Protein AF-A0A6G2QJV8-F1 (afdb_monomer)

Radius of gyration: 16.0 Å; Cα contacts (8 Å, |Δi|>4): 96; chains: 1; bounding box: 37×37×44 Å

Solvent-accessible surface area (backbone atoms only — not comparable to full-atom values): 6875 Å² total; per-residue (Å²): 136,64,72,72,54,60,56,49,53,53,49,53,50,51,55,51,50,54,48,44,71,74,42,42,67,60,52,42,49,54,30,21,52,55,61,10,29,36,93,92,63,30,71,63,15,52,52,47,43,52,56,14,49,52,54,41,61,77,42,49,98,68,50,84,80,57,59,67,68,59,53,30,48,50,38,40,53,53,51,50,48,49,62,71,65,52,94,59,74,67,88,70,57,63,75,48,30,88,86,16,95,49,38,90,48,53,68,67,55,32,48,52,46,50,73,68,68,74,76,117

Mean predicted aligned error: 6.95 Å

pLDDT: mean 83.73, std 13.22, range [45.19, 96.56]

Secondary structure (DSSP, 8-state):
--HHHHHHHHHHHHHHHHHHHHHHHHHHHHHHHHHT-BTTB-HHHHHHHHHHHHHHHHTGGG-SS--HHHHHHHHHHHHHHHHHHSS-TTSS-SPPPTT-TTTTS-HHHHHHHHHHTS--

Foldseek 3Di:
DDPVVVVVVVVLVVVLVVVCVVCVVVQLVLLCLLLLEDSVPCPRSVVLLVQLSVVLSVCVVVCPVPDSNVSSVVSSLVSSVCVLPPPDPDSSVPQRDPPRPCSPPRSVVSSCCSVPPVPD

Sequence (120 aa):
MRPRHASRDALRSREFEAYVAGAGGRLLHTATLLTAESPDDNPRARHLLTLALARTYACWDGLRGDDPYDRTRQYLASGFARGAWHRHGRLLRRRPHPGSPLARLSPRERLVLVLRLYEG

Structure (mmCIF, N/CA/C/O backbone):
data_AF-A0A6G2QJV8-F1
#
_entry.id   AF-A0A6G2QJV8-F1
#
loop_
_atom_site.group_PDB
_atom_site.id
_atom_site.type_symbol
_atom_site.label_atom_id
_atom_site.label_alt_id
_atom_site.label_comp_id
_atom_site.label_asym_id
_atom_site.label_entity_id
_atom_site.label_seq_id
_atom_site.pdbx_PDB_ins_code
_atom_site.Cartn_x
_atom_site.Cartn_y
_atom_site.Cartn_z
_atom_site.occupancy
_atom_site.B_iso_or_equiv
_atom_site.auth_seq_id
_atom_site.auth_comp_id
_atom_site.auth_asym_id
_atom_site.auth_atom_id
_atom_site.pdbx_PDB_model_num
ATOM 1 N N . MET A 1 1 ? -17.905 22.412 19.045 1.00 53.44 1 MET A N 1
ATOM 2 C CA . MET A 1 1 ? -17.574 21.020 18.650 1.00 53.44 1 MET A CA 1
ATOM 3 C C . MET A 1 1 ? -17.768 20.112 19.859 1.00 53.44 1 MET A C 1
ATOM 5 O O . MET A 1 1 ? -17.377 20.500 20.950 1.00 53.44 1 MET A O 1
ATOM 9 N N . ARG A 1 2 ? -18.468 18.977 19.713 1.00 58.66 2 ARG A N 1
ATOM 10 C CA . ARG A 1 2 ? -18.899 18.121 20.839 1.00 58.66 2 ARG A CA 1
ATOM 11 C C . ARG A 1 2 ? -17.784 17.133 21.247 1.00 58.66 2 ARG A C 1
ATOM 13 O O . ARG A 1 2 ? -17.273 16.453 20.360 1.00 58.66 2 ARG A O 1
ATOM 20 N N . PRO A 1 3 ? -17.480 16.949 22.547 1.00 68.88 3 PRO A N 1
ATOM 21 C CA . PRO A 1 3 ? -16.375 16.106 23.043 1.00 68.88 3 PRO A CA 1
ATOM 22 C C . PRO A 1 3 ? -16.419 14.645 22.558 1.00 68.88 3 PRO A C 1
ATOM 24 O O . PRO A 1 3 ? -15.384 14.011 22.394 1.00 68.88 3 PRO A O 1
ATOM 27 N N . ARG A 1 4 ? -17.609 14.132 22.216 1.00 65.75 4 ARG A N 1
ATOM 28 C CA . ARG A 1 4 ? -17.801 12.786 21.647 1.00 65.75 4 ARG A CA 1
ATOM 29 C C . ARG A 1 4 ? -17.163 12.577 20.265 1.00 65.75 4 ARG A C 1
ATOM 31 O O . ARG A 1 4 ? -16.870 11.438 19.928 1.00 65.75 4 ARG A O 1
ATOM 38 N N . HIS A 1 5 ? -16.992 13.629 19.456 1.00 69.44 5 HIS A N 1
ATOM 39 C CA . HIS A 1 5 ? -16.313 13.512 18.155 1.00 69.44 5 HIS A CA 1
ATOM 40 C C . HIS A 1 5 ? -14.797 13.389 18.335 1.00 69.44 5 HIS A C 1
ATOM 42 O O . HIS A 1 5 ? -14.207 12.461 17.800 1.00 69.44 5 HIS A O 1
ATOM 48 N N . ALA A 1 6 ? -14.196 14.223 19.190 1.00 74.25 6 ALA A N 1
ATOM 49 C CA . ALA A 1 6 ? -12.756 14.190 19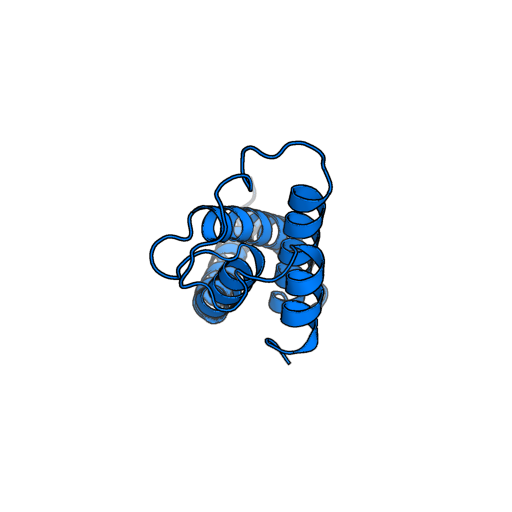.455 1.00 74.25 6 ALA A CA 1
ATOM 50 C C . ALA A 1 6 ? -12.284 12.838 20.022 1.00 74.25 6 ALA A C 1
ATOM 52 O O . ALA A 1 6 ? -11.244 12.326 19.621 1.00 74.25 6 ALA A O 1
ATOM 53 N N . SER A 1 7 ? -13.069 12.218 20.912 1.00 78.19 7 SER A N 1
ATOM 54 C CA . SER A 1 7 ? -12.752 10.881 21.434 1.00 78.19 7 SER A CA 1
ATOM 55 C C . SER A 1 7 ? -12.843 9.781 20.369 1.00 78.19 7 SER A C 1
ATOM 57 O O . SER A 1 7 ? -12.045 8.848 20.400 1.00 78.19 7 SER A O 1
ATOM 59 N N . ARG A 1 8 ? -13.787 9.883 19.421 1.00 81.75 8 ARG A N 1
ATOM 60 C CA . ARG A 1 8 ? -13.918 8.931 18.303 1.00 81.75 8 ARG A CA 1
ATOM 61 C C . ARG A 1 8 ? -12.788 9.089 17.293 1.00 81.75 8 ARG A C 1
ATOM 63 O O . ARG A 1 8 ? -12.210 8.088 16.898 1.00 81.75 8 ARG A O 1
ATOM 70 N N . ASP A 1 9 ? -12.426 10.323 16.947 1.00 84.19 9 ASP A N 1
ATOM 71 C CA . ASP A 1 9 ? -11.282 10.597 16.073 1.00 84.19 9 ASP A CA 1
ATOM 72 C C . ASP A 1 9 ? -9.968 10.083 16.687 1.00 84.19 9 ASP A C 1
ATOM 74 O O . ASP A 1 9 ? -9.146 9.504 15.984 1.00 84.19 9 ASP A O 1
ATOM 78 N N . ALA A 1 10 ? -9.780 10.232 18.003 1.00 87.44 10 ALA A N 1
ATOM 79 C CA . ALA A 1 10 ? -8.596 9.719 18.692 1.00 87.44 10 ALA A CA 1
ATOM 80 C C . ALA A 1 10 ? -8.527 8.182 18.702 1.00 87.44 10 ALA A C 1
ATOM 82 O O . ALA A 1 10 ? -7.450 7.618 18.513 1.00 87.44 10 ALA A O 1
ATOM 83 N N . LEU A 1 11 ? -9.661 7.503 18.910 1.00 87.62 11 LEU A N 1
ATOM 84 C CA . LEU A 1 11 ? -9.734 6.043 18.819 1.00 87.62 11 LEU A CA 1
ATOM 85 C C . LEU A 1 11 ? -9.442 5.571 17.389 1.00 87.62 11 LEU A C 1
ATOM 87 O O . LEU A 1 11 ? -8.580 4.717 17.203 1.00 87.62 11 LEU A O 1
ATOM 91 N N . ARG A 1 12 ? -10.075 6.202 16.392 1.00 88.88 12 ARG A N 1
ATOM 92 C CA . ARG A 1 12 ? -9.854 5.932 14.968 1.00 88.88 12 ARG A CA 1
ATOM 93 C C . ARG A 1 12 ? -8.379 6.016 14.588 1.00 88.88 12 ARG A C 1
ATOM 95 O O . ARG A 1 12 ? -7.853 5.116 13.941 1.00 88.88 12 ARG A O 1
ATOM 102 N N . SER A 1 13 ? -7.705 7.092 14.996 1.00 92.12 13 SER A N 1
ATOM 103 C CA . SER A 1 13 ? -6.277 7.272 14.723 1.00 92.12 13 SER A CA 1
ATOM 104 C C . SER A 1 13 ? -5.437 6.153 15.334 1.00 92.12 13 SER A C 1
ATOM 106 O O . SER A 1 13 ? -4.578 5.610 14.651 1.00 92.12 13 SER A O 1
ATOM 108 N N . ARG A 1 14 ? -5.718 5.750 16.579 1.00 93.06 14 ARG A N 1
ATOM 109 C CA . ARG A 1 14 ? -4.980 4.670 17.257 1.00 93.06 14 ARG A CA 1
ATOM 110 C C . ARG A 1 14 ? -5.185 3.307 16.602 1.00 93.06 14 ARG A C 1
ATOM 112 O O . ARG A 1 14 ? -4.228 2.557 16.445 1.00 93.06 14 ARG A O 1
ATOM 119 N N . GLU A 1 15 ? -6.415 2.980 16.219 1.00 92.94 15 GLU A N 1
ATOM 120 C CA . GLU A 1 15 ? -6.717 1.735 15.502 1.00 92.94 15 GLU A CA 1
ATOM 121 C C . GLU A 1 15 ? -6.008 1.696 14.145 1.00 92.94 15 GLU A C 1
ATOM 123 O O . GLU A 1 15 ? -5.409 0.683 13.779 1.00 92.94 15 GLU A O 1
ATOM 128 N N . PHE A 1 16 ? -6.014 2.821 13.427 1.00 94.50 16 PHE A N 1
ATOM 129 C CA . PHE A 1 16 ? -5.299 2.948 12.166 1.00 94.50 16 PHE A CA 1
ATOM 130 C C . PHE A 1 16 ? -3.780 2.842 12.345 1.00 94.50 16 PHE A C 1
ATOM 132 O O . PHE A 1 16 ? -3.119 2.154 11.570 1.00 94.50 16 PHE A O 1
ATOM 139 N N . GLU A 1 17 ? -3.213 3.475 13.371 1.00 95.44 17 GLU A N 1
ATOM 140 C CA . GLU A 1 17 ? -1.792 3.361 13.712 1.00 95.44 17 GLU A CA 1
ATOM 141 C C . GLU A 1 17 ? -1.401 1.913 14.020 1.00 95.44 17 GLU A C 1
ATOM 143 O O . GLU A 1 17 ? -0.405 1.427 13.485 1.00 95.44 17 GLU A O 1
ATOM 148 N N . ALA A 1 18 ? -2.202 1.198 14.817 1.00 95.50 18 ALA A N 1
ATOM 149 C CA . ALA A 1 18 ? -1.975 -0.215 15.115 1.00 95.50 18 ALA A CA 1
ATOM 150 C C . ALA A 1 18 ? -2.027 -1.080 13.845 1.00 95.50 18 ALA A C 1
ATOM 152 O O . ALA A 1 18 ? -1.173 -1.945 13.638 1.00 95.50 18 ALA A O 1
ATOM 153 N N . TYR A 1 19 ? -2.982 -0.805 12.954 1.00 94.88 19 TYR A N 1
ATOM 154 C CA . TYR A 1 19 ? -3.053 -1.440 11.641 1.00 94.88 19 TYR A CA 1
ATOM 155 C C . TYR A 1 19 ? -1.796 -1.177 10.802 1.00 94.88 19 TYR A C 1
ATOM 157 O O . TYR A 1 19 ? -1.192 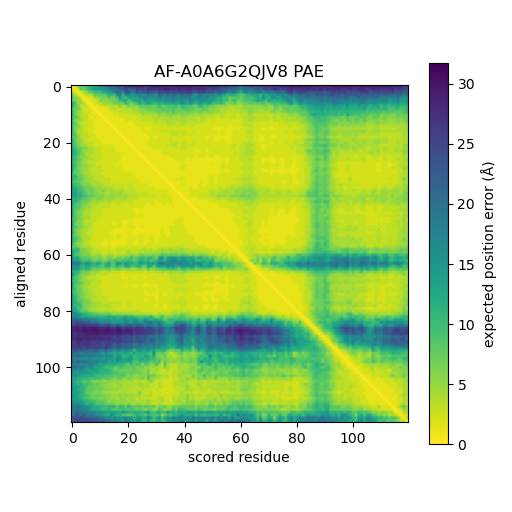-2.119 10.287 1.00 94.88 19 TYR A O 1
ATOM 165 N N . VAL A 1 20 ? -1.360 0.080 10.684 1.00 96.56 20 VAL A N 1
ATOM 166 C CA . VAL A 1 20 ? -0.155 0.443 9.923 1.00 96.56 20 VAL A CA 1
ATOM 167 C C . VAL A 1 20 ? 1.091 -0.192 10.536 1.00 96.56 20 VAL A C 1
ATOM 169 O O . VAL A 1 20 ? 1.941 -0.679 9.793 1.00 96.56 20 VAL A O 1
ATOM 172 N N . ALA A 1 21 ? 1.191 -0.255 11.863 1.00 96.12 21 ALA A N 1
ATOM 173 C CA . ALA A 1 21 ? 2.289 -0.930 12.543 1.00 96.12 21 ALA A CA 1
ATOM 174 C C . ALA A 1 21 ? 2.337 -2.435 12.213 1.00 96.12 21 ALA A C 1
ATOM 176 O O . ALA A 1 21 ? 3.418 -2.976 11.989 1.00 96.12 21 ALA A O 1
ATOM 177 N N . GLY A 1 22 ? 1.181 -3.103 12.123 1.00 95.56 22 GLY A N 1
ATOM 178 C CA . GLY A 1 22 ? 1.101 -4.536 11.818 1.00 95.56 22 GLY A CA 1
ATOM 179 C C . GLY A 1 22 ? 1.211 -4.894 10.329 1.00 95.56 22 GLY A C 1
ATOM 180 O O . GLY A 1 22 ? 1.758 -5.939 9.980 1.00 95.56 22 GLY A O 1
ATOM 181 N N . ALA A 1 23 ? 0.693 -4.050 9.436 1.00 95.00 23 ALA A N 1
ATOM 182 C CA . ALA A 1 23 ? 0.572 -4.350 8.007 1.00 95.00 23 ALA A CA 1
ATOM 183 C C . ALA A 1 23 ? 1.508 -3.527 7.111 1.00 95.00 23 ALA A C 1
ATOM 185 O O . ALA A 1 23 ? 1.778 -3.926 5.976 1.00 95.00 23 ALA A O 1
ATOM 186 N N . GLY A 1 24 ? 2.016 -2.392 7.594 1.00 94.25 24 GLY A N 1
ATOM 187 C CA . GLY A 1 24 ? 2.758 -1.416 6.795 1.00 94.25 24 GLY A CA 1
ATOM 188 C C . GLY A 1 24 ? 4.000 -1.994 6.124 1.00 94.25 24 GLY A C 1
ATOM 189 O O . GLY A 1 24 ? 4.247 -1.698 4.958 1.00 94.25 24 GLY A O 1
ATOM 190 N N . GLY A 1 25 ? 4.734 -2.873 6.814 1.00 94.88 25 GLY A N 1
ATOM 191 C CA . GLY A 1 25 ? 5.902 -3.555 6.249 1.00 94.88 25 GLY A CA 1
ATOM 192 C C . GLY A 1 25 ? 5.548 -4.439 5.049 1.00 94.88 25 GLY A C 1
ATOM 193 O O . GLY A 1 25 ? 6.174 -4.320 3.996 1.00 94.88 25 GLY A O 1
ATOM 194 N N . ARG A 1 26 ? 4.496 -5.262 5.171 1.00 94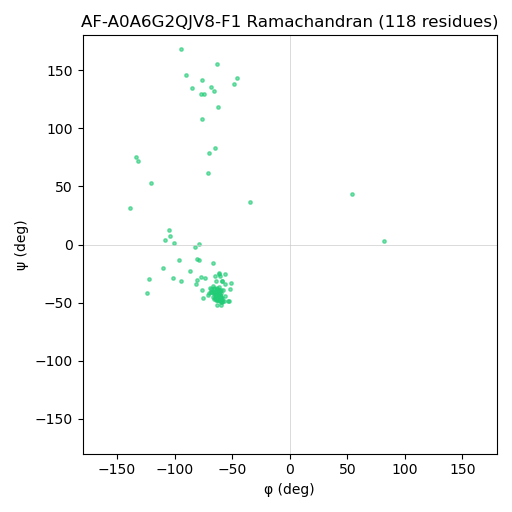.44 26 ARG A N 1
ATOM 195 C CA . ARG A 1 26 ? 4.010 -6.099 4.060 1.00 94.44 26 ARG A CA 1
ATOM 196 C C . ARG A 1 26 ? 3.515 -5.240 2.904 1.00 94.44 26 ARG A C 1
ATOM 198 O O . ARG A 1 26 ? 3.970 -5.417 1.784 1.00 94.44 26 ARG A O 1
ATOM 205 N N . LEU A 1 27 ? 2.690 -4.233 3.187 1.00 95.31 27 LEU A N 1
ATOM 206 C CA . LEU A 1 27 ? 2.159 -3.325 2.167 1.00 95.31 27 LEU A CA 1
ATOM 207 C C . LEU A 1 27 ? 3.260 -2.545 1.431 1.00 95.31 27 LEU A C 1
ATOM 209 O O . LEU A 1 27 ? 3.153 -2.307 0.225 1.00 95.31 27 LEU A O 1
ATOM 213 N N . LEU A 1 28 ? 4.327 -2.151 2.134 1.00 95.94 28 LEU A N 1
ATOM 214 C CA . LEU A 1 28 ? 5.491 -1.507 1.527 1.00 95.94 28 LEU A CA 1
ATOM 215 C C . LEU A 1 28 ? 6.261 -2.477 0.634 1.00 95.94 28 LEU A C 1
ATOM 217 O O . LEU A 1 28 ? 6.681 -2.096 -0.462 1.00 95.94 28 LEU A O 1
ATOM 221 N N . HIS A 1 29 ? 6.417 -3.726 1.067 1.00 94.00 29 HIS A N 1
ATOM 222 C CA . HIS A 1 29 ? 7.016 -4.773 0.247 1.00 94.00 29 HIS A CA 1
ATOM 223 C C . HIS A 1 29 ? 6.203 -5.014 -1.028 1.00 94.00 29 HIS A C 1
ATOM 225 O O . HIS A 1 29 ? 6.751 -4.927 -2.129 1.00 94.00 29 HIS A O 1
ATOM 231 N N . THR A 1 30 ? 4.879 -5.164 -0.915 1.00 94.38 30 THR A N 1
ATOM 232 C CA . THR A 1 30 ? 3.968 -5.263 -2.063 1.00 94.38 30 THR A CA 1
ATOM 233 C C . THR A 1 30 ? 4.145 -4.078 -3.019 1.00 94.38 30 THR A C 1
ATOM 235 O O . THR A 1 30 ? 4.293 -4.257 -4.229 1.00 94.38 30 THR A O 1
ATOM 238 N N . ALA A 1 31 ? 4.163 -2.847 -2.493 1.00 94.06 31 ALA A N 1
ATOM 239 C CA . ALA A 1 31 ? 4.344 -1.643 -3.299 1.00 94.06 31 ALA A CA 1
ATOM 240 C C . ALA A 1 31 ? 5.715 -1.615 -3.999 1.00 94.06 31 ALA A C 1
ATOM 242 O O . ALA A 1 31 ? 5.791 -1.214 -5.159 1.00 94.06 31 ALA A O 1
ATOM 243 N N . THR A 1 32 ? 6.772 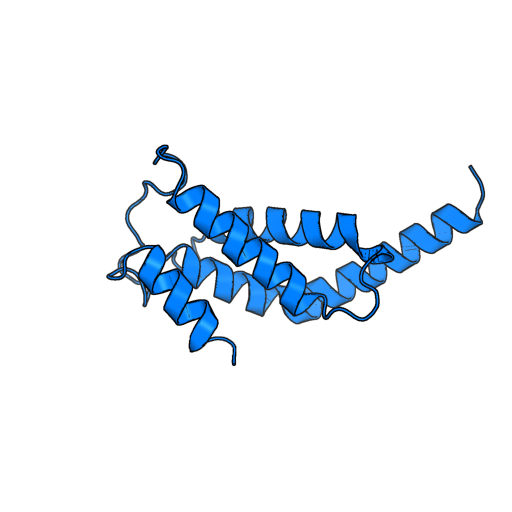-2.092 -3.335 1.00 93.81 32 THR A N 1
ATOM 244 C CA . THR A 1 32 ? 8.141 -2.177 -3.877 1.00 93.81 32 THR A CA 1
ATOM 245 C C . THR A 1 32 ? 8.223 -3.162 -5.038 1.00 93.81 32 THR A C 1
ATOM 247 O O . THR A 1 32 ? 8.835 -2.867 -6.068 1.00 93.81 32 THR A O 1
ATOM 250 N N . LEU A 1 33 ? 7.546 -4.306 -4.919 1.00 92.75 33 LEU A N 1
ATOM 251 C CA . LEU A 1 33 ? 7.423 -5.278 -6.004 1.00 92.75 33 LEU A CA 1
ATOM 252 C C . LEU A 1 33 ? 6.660 -4.690 -7.198 1.00 92.75 33 LEU A C 1
ATOM 254 O O . LEU A 1 33 ? 7.110 -4.812 -8.338 1.00 92.75 33 LEU A O 1
ATOM 258 N N . LEU A 1 34 ? 5.545 -3.993 -6.954 1.00 90.88 34 LEU A N 1
ATOM 259 C CA . LEU A 1 34 ? 4.771 -3.335 -8.013 1.00 90.88 34 LEU A CA 1
ATOM 260 C C . LEU A 1 34 ? 5.606 -2.280 -8.758 1.00 90.88 34 LEU A C 1
ATOM 262 O O . LEU A 1 34 ? 5.622 -2.253 -9.996 1.00 90.88 34 LEU A O 1
ATOM 266 N N . THR A 1 35 ? 6.339 -1.429 -8.036 1.00 90.12 35 THR A N 1
ATOM 267 C CA . THR A 1 35 ? 7.156 -0.363 -8.641 1.00 90.12 35 THR A CA 1
ATOM 268 C C . THR A 1 35 ? 8.484 -0.854 -9.213 1.00 90.12 35 THR A C 1
ATOM 270 O O . THR A 1 35 ? 9.084 -0.134 -10.015 1.00 90.12 35 THR A O 1
ATOM 273 N N . ALA A 1 36 ? 8.890 -2.085 -8.890 1.00 90.62 36 ALA A N 1
ATOM 274 C CA . ALA A 1 36 ? 10.181 -2.675 -9.233 1.00 90.62 36 ALA A CA 1
ATOM 275 C C . ALA A 1 36 ? 11.377 -1.812 -8.782 1.00 90.62 36 ALA A C 1
ATOM 277 O O . ALA A 1 36 ? 12.341 -1.593 -9.525 1.00 90.62 36 ALA A O 1
ATOM 278 N N . GLU A 1 37 ? 11.282 -1.292 -7.561 1.00 89.25 37 GLU A N 1
ATOM 279 C CA . GLU A 1 37 ? 12.347 -0.549 -6.885 1.00 89.25 37 GLU A CA 1
ATOM 280 C C . GLU A 1 37 ? 13.188 -1.469 -5.983 1.00 89.25 37 GLU A C 1
ATOM 282 O O . GLU A 1 37 ? 12.831 -2.626 -5.752 1.00 89.25 37 GLU A O 1
ATOM 287 N N . SER A 1 38 ? 14.330 -0.964 -5.505 1.00 89.38 38 SER A N 1
ATOM 288 C CA . SER A 1 38 ? 15.107 -1.633 -4.453 1.00 89.38 38 SER A CA 1
ATOM 289 C C . SER A 1 38 ? 14.426 -1.406 -3.100 1.00 89.38 38 SER A C 1
ATOM 291 O O . SER A 1 38 ? 13.982 -0.282 -2.875 1.00 89.38 38 SER A O 1
ATOM 293 N N . PRO A 1 39 ? 14.377 -2.386 -2.177 1.00 88.38 39 PRO A N 1
ATOM 294 C CA . PRO A 1 39 ? 13.842 -2.178 -0.827 1.00 88.38 39 PRO A CA 1
ATOM 295 C C . PRO A 1 39 ? 14.432 -0.958 -0.093 1.00 88.38 39 PRO A C 1
ATOM 297 O O . PRO A 1 39 ? 13.703 -0.273 0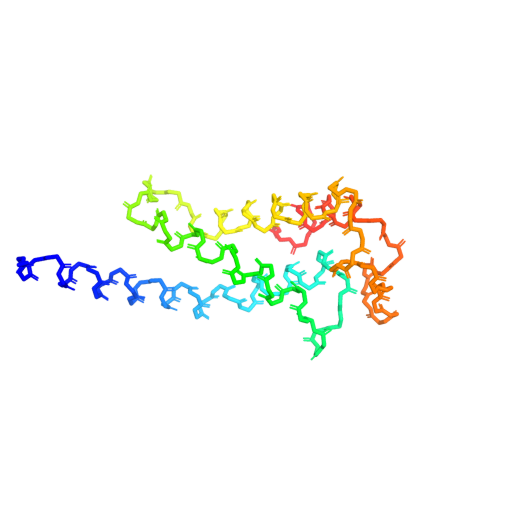.629 1.00 88.38 39 PRO A O 1
ATOM 300 N N . ASP A 1 40 ? 15.708 -0.641 -0.344 1.00 89.06 40 ASP A N 1
ATOM 301 C CA . ASP A 1 40 ? 16.419 0.480 0.289 1.00 89.06 40 ASP A CA 1
ATOM 302 C C . ASP A 1 40 ? 16.230 1.833 -0.436 1.00 89.06 40 ASP A C 1
ATOM 304 O O . ASP A 1 40 ? 16.344 2.890 0.184 1.00 89.06 40 ASP A O 1
ATOM 308 N N . ASP A 1 41 ?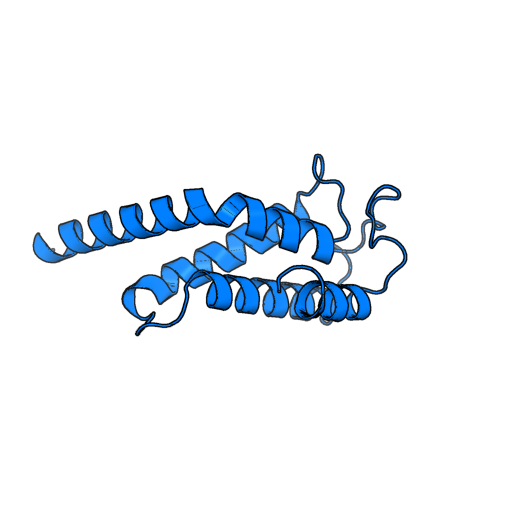 15.878 1.822 -1.730 1.00 89.38 41 ASP A N 1
ATOM 309 C CA . ASP A 1 41 ? 15.622 3.013 -2.568 1.00 89.38 41 ASP A CA 1
ATOM 310 C C . ASP A 1 41 ? 14.297 2.848 -3.330 1.00 89.38 41 ASP A C 1
ATOM 312 O O . ASP A 1 41 ? 14.269 2.605 -4.541 1.00 89.38 41 ASP A O 1
ATOM 316 N N . ASN A 1 42 ? 13.181 2.947 -2.595 1.00 92.25 42 ASN A N 1
ATOM 317 C CA . ASN A 1 42 ? 11.814 2.781 -3.104 1.00 92.25 42 ASN A CA 1
ATOM 318 C C . ASN A 1 42 ? 10.897 4.011 -2.910 1.00 92.25 42 ASN A C 1
ATOM 320 O O . ASN A 1 42 ? 9.787 3.892 -2.372 1.00 92.25 42 ASN A O 1
ATOM 324 N N . PRO A 1 43 ? 11.305 5.220 -3.347 1.00 91.88 43 PRO A N 1
ATOM 325 C CA . PRO A 1 43 ? 10.506 6.431 -3.162 1.00 91.88 43 PRO A CA 1
ATOM 326 C C . PRO A 1 43 ? 9.114 6.346 -3.809 1.00 91.88 43 PRO A C 1
ATOM 328 O O . PRO A 1 43 ? 8.164 6.927 -3.279 1.00 91.88 43 PRO A O 1
ATOM 331 N N . ARG A 1 44 ? 8.944 5.617 -4.922 1.00 88.56 44 ARG A N 1
ATOM 332 C CA . ARG A 1 44 ? 7.628 5.480 -5.573 1.00 88.56 44 ARG A CA 1
ATOM 333 C C . ARG A 1 44 ? 6.735 4.514 -4.819 1.00 88.56 44 ARG A C 1
ATOM 335 O O . ARG A 1 44 ? 5.547 4.794 -4.699 1.00 88.56 44 ARG A O 1
ATOM 342 N N . ALA A 1 45 ? 7.286 3.417 -4.307 1.00 93.38 45 ALA A N 1
ATOM 343 C CA . ALA A 1 45 ? 6.559 2.469 -3.475 1.00 93.38 45 ALA A CA 1
ATOM 344 C C . ALA A 1 45 ? 6.036 3.161 -2.218 1.00 93.38 45 ALA A C 1
ATOM 346 O O . ALA A 1 45 ? 4.849 3.064 -1.915 1.00 93.38 45 ALA A O 1
ATOM 347 N N . ARG A 1 46 ? 6.899 3.935 -1.544 1.00 94.75 46 ARG A N 1
ATOM 348 C CA . ARG A 1 46 ? 6.528 4.734 -0.369 1.00 94.75 46 ARG A CA 1
ATOM 349 C C . ARG A 1 46 ? 5.417 5.722 -0.705 1.00 94.75 46 ARG A C 1
ATOM 351 O O . ARG A 1 46 ? 4.397 5.731 -0.028 1.00 94.75 46 ARG A O 1
ATOM 358 N N . HIS A 1 47 ? 5.560 6.487 -1.788 1.00 93.88 47 HIS A N 1
ATOM 359 C CA . HIS A 1 47 ? 4.532 7.440 -2.211 1.00 93.88 47 HIS A CA 1
ATOM 360 C C . HIS A 1 47 ? 3.194 6.761 -2.550 1.00 93.88 47 HIS A C 1
ATOM 362 O O . HIS A 1 47 ? 2.134 7.213 -2.113 1.00 93.88 47 HIS A O 1
ATOM 368 N N . LEU A 1 48 ? 3.232 5.655 -3.299 1.00 94.12 48 LEU A N 1
ATOM 369 C CA . LEU A 1 48 ? 2.049 4.868 -3.641 1.00 94.12 48 LEU A CA 1
ATOM 370 C C . LEU A 1 48 ? 1.357 4.330 -2.380 1.00 94.12 48 LEU A C 1
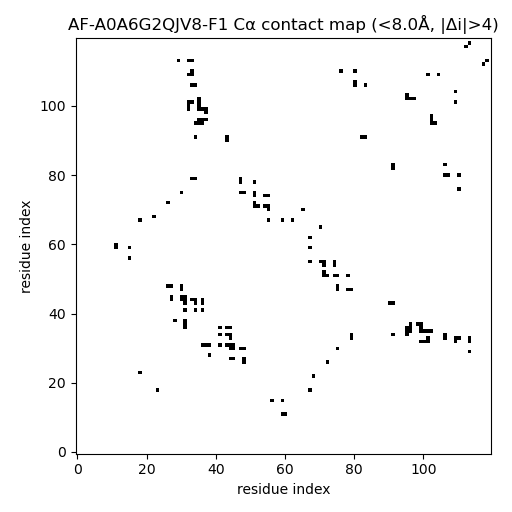ATOM 372 O O . LEU A 1 48 ? 0.133 4.430 -2.268 1.00 94.12 48 LEU A O 1
ATOM 376 N N . LEU A 1 49 ? 2.134 3.812 -1.425 1.00 96.19 49 LEU A N 1
ATOM 377 C CA . LEU A 1 49 ? 1.631 3.330 -0.145 1.00 96.19 49 LEU A CA 1
ATOM 378 C C . LEU A 1 49 ? 1.000 4.451 0.674 1.00 96.19 49 LEU A C 1
ATOM 380 O O . LEU A 1 49 ? -0.115 4.282 1.155 1.00 96.19 49 LEU A O 1
ATOM 384 N N . THR A 1 50 ? 1.649 5.611 0.781 1.00 96.44 50 THR A N 1
ATOM 385 C CA . THR A 1 50 ? 1.090 6.772 1.485 1.00 96.44 50 THR A CA 1
ATOM 386 C C . THR A 1 50 ? -0.275 7.161 0.918 1.00 96.44 50 THR A C 1
ATOM 388 O O . THR A 1 50 ? -1.216 7.370 1.680 1.00 96.44 50 THR A O 1
ATOM 391 N N . LEU A 1 51 ? -0.430 7.199 -0.410 1.00 95.75 51 LEU A N 1
ATOM 392 C CA . LEU A 1 51 ? -1.719 7.509 -1.038 1.00 95.75 51 LEU A CA 1
ATOM 393 C C . LEU A 1 51 ? -2.783 6.432 -0.778 1.00 95.75 51 LEU A C 1
ATOM 395 O O . LEU A 1 51 ? -3.962 6.758 -0.627 1.00 95.75 51 LEU A O 1
ATOM 399 N N . ALA A 1 52 ? -2.400 5.155 -0.754 1.00 95.81 52 ALA A N 1
ATOM 400 C CA . ALA A 1 52 ? -3.318 4.057 -0.456 1.00 95.81 52 ALA A CA 1
ATOM 401 C C . ALA A 1 52 ? -3.755 4.060 1.018 1.00 95.81 52 ALA A C 1
ATOM 403 O O . ALA A 1 52 ? -4.943 3.904 1.311 1.00 95.81 52 ALA A O 1
ATOM 404 N N . LEU A 1 53 ? -2.822 4.309 1.937 1.00 96.50 53 LEU A N 1
ATOM 405 C CA . LEU A 1 53 ? -3.084 4.453 3.367 1.00 96.50 53 LEU A CA 1
ATOM 406 C C . LEU A 1 53 ? -3.964 5.669 3.657 1.00 96.50 53 LEU A C 1
ATOM 408 O O . LEU A 1 53 ? -4.944 5.533 4.377 1.00 96.50 53 LEU A O 1
ATOM 412 N N . ALA A 1 54 ? -3.703 6.818 3.027 1.00 96.25 54 ALA A N 1
ATOM 413 C CA . ALA A 1 54 ? -4.544 8.006 3.169 1.00 96.25 54 ALA A CA 1
ATOM 414 C C . ALA A 1 54 ? -5.993 7.748 2.719 1.00 96.25 54 ALA A C 1
ATOM 416 O O . ALA A 1 54 ? -6.933 8.143 3.405 1.00 96.25 54 ALA A O 1
ATOM 417 N N . ARG A 1 55 ? -6.192 7.034 1.599 1.00 94.31 55 ARG A N 1
ATOM 418 C CA . ARG A 1 55 ? -7.537 6.619 1.156 1.00 94.31 55 ARG A CA 1
ATOM 419 C C . ARG A 1 55 ? -8.189 5.625 2.109 1.00 94.31 55 ARG A C 1
ATOM 421 O O . ARG A 1 55 ? -9.389 5.708 2.336 1.00 94.31 55 ARG A O 1
ATOM 428 N N . THR A 1 56 ? -7.411 4.700 2.662 1.00 94.75 56 THR A N 1
ATOM 429 C CA . THR A 1 56 ? -7.915 3.728 3.641 1.00 94.75 56 THR A CA 1
ATOM 430 C C . THR A 1 56 ? -8.363 4.441 4.913 1.00 94.75 56 THR A C 1
ATOM 432 O O . THR A 1 56 ? -9.478 4.215 5.367 1.00 94.75 56 THR A O 1
ATOM 435 N N . TYR A 1 57 ? -7.551 5.370 5.421 1.00 93.81 57 TYR A N 1
ATOM 436 C CA . TYR A 1 57 ? -7.883 6.190 6.582 1.00 93.81 57 TYR A CA 1
ATOM 437 C C . TYR A 1 57 ? -9.130 7.053 6.350 1.00 93.81 57 TYR A C 1
ATOM 439 O O . TYR A 1 57 ? -10.019 7.099 7.194 1.00 93.81 57 TYR A O 1
ATOM 447 N N . ALA A 1 58 ? -9.254 7.677 5.173 1.00 92.62 58 ALA A N 1
ATOM 448 C CA . ALA A 1 58 ? -10.429 8.479 4.820 1.00 92.62 58 ALA A CA 1
ATOM 449 C C . ALA A 1 58 ? -11.738 7.666 4.798 1.00 92.62 58 ALA A C 1
ATOM 451 O O . ALA A 1 58 ? -12.815 8.229 4.979 1.00 92.62 58 ALA A O 1
ATOM 452 N N . CYS A 1 59 ? -11.654 6.351 4.582 1.00 89.69 59 CYS A N 1
ATOM 453 C CA . CYS A 1 59 ? -12.796 5.440 4.590 1.00 89.69 59 CYS A CA 1
ATOM 454 C C . CYS A 1 59 ? -12.882 4.583 5.864 1.00 89.69 59 CYS A C 1
ATOM 456 O O . CYS A 1 59 ? -13.720 3.684 5.899 1.00 89.69 59 CYS A O 1
ATOM 458 N N . TRP A 1 60 ? -12.048 4.835 6.882 1.00 89.88 60 TRP A N 1
ATOM 459 C CA . TRP A 1 60 ? -11.853 3.937 8.027 1.00 89.88 60 TRP A CA 1
ATOM 460 C C . TRP A 1 60 ? -13.148 3.633 8.780 1.00 89.88 60 TRP A C 1
ATOM 462 O O . TRP A 1 60 ? -13.501 2.473 8.962 1.00 89.88 60 TRP A O 1
ATOM 472 N N . ASP A 1 61 ? -13.924 4.669 9.104 1.00 84.06 61 ASP A N 1
ATOM 473 C CA . ASP A 1 61 ? -15.201 4.531 9.819 1.00 84.06 61 ASP A CA 1
ATOM 474 C C . ASP A 1 61 ? -16.284 3.805 8.989 1.00 84.06 61 ASP A C 1
ATOM 476 O O . ASP A 1 61 ? -17.309 3.374 9.515 1.00 84.06 61 ASP A O 1
ATOM 480 N N . GLY A 1 62 ? -16.077 3.690 7.673 1.00 79.81 62 GLY A N 1
ATOM 481 C CA . GLY A 1 62 ? -16.984 3.048 6.720 1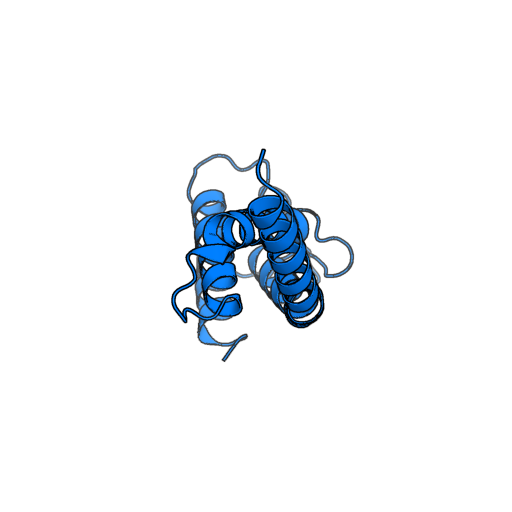.00 79.81 62 GLY A CA 1
ATOM 482 C C . GLY A 1 62 ? -16.588 1.623 6.326 1.00 79.81 62 GLY A C 1
ATOM 483 O O . GLY A 1 62 ? -17.284 1.021 5.505 1.00 79.81 62 GLY A O 1
ATOM 484 N N . LEU A 1 63 ? -15.499 1.076 6.877 1.00 77.62 63 LEU A N 1
ATOM 485 C CA . LEU A 1 63 ? -15.076 -0.315 6.690 1.00 77.62 63 LEU A CA 1
ATOM 486 C C . LEU A 1 63 ? -16.058 -1.239 7.433 1.00 77.62 63 LEU A C 1
ATOM 488 O O . LEU A 1 63 ? -15.801 -1.670 8.550 1.00 77.62 63 LEU A O 1
ATOM 492 N N . ARG A 1 64 ? -17.239 -1.501 6.855 1.00 67.44 64 ARG A N 1
ATOM 493 C CA . ARG A 1 64 ? -18.318 -2.320 7.449 1.00 67.44 64 ARG A CA 1
ATOM 494 C C . ARG A 1 64 ? -17.961 -3.819 7.494 1.00 67.44 64 ARG A C 1
ATOM 496 O O . ARG A 1 64 ? -18.631 -4.625 6.861 1.00 67.44 64 ARG A O 1
ATOM 503 N N . GLY A 1 65 ? -16.900 -4.185 8.210 1.00 71.56 65 GLY A N 1
ATOM 504 C CA . GLY A 1 65 ? -16.378 -5.556 8.268 1.00 71.56 65 GLY A CA 1
ATOM 505 C C . GLY A 1 65 ? -15.481 -5.949 7.088 1.00 71.56 65 GLY A C 1
ATOM 506 O O . GLY A 1 65 ? -15.032 -7.088 7.032 1.00 71.56 65 GLY A O 1
ATOM 507 N N . ASP A 1 66 ? -15.200 -5.019 6.171 1.00 81.94 66 ASP A N 1
ATOM 508 C CA . ASP A 1 66 ? -14.187 -5.218 5.132 1.00 81.94 66 ASP A CA 1
ATOM 509 C C . ASP A 1 66 ? -12.790 -5.252 5.767 1.00 81.94 66 ASP A C 1
ATOM 511 O O . ASP A 1 66 ? -12.472 -4.384 6.583 1.00 81.94 66 ASP A O 1
ATOM 515 N N . ASP A 1 67 ? -11.943 -6.198 5.353 1.00 88.62 67 ASP A N 1
ATOM 516 C CA . ASP A 1 67 ? -10.550 -6.261 5.801 1.00 88.62 67 ASP A CA 1
ATOM 517 C C . ASP A 1 67 ? -9.789 -4.987 5.359 1.00 88.62 67 ASP A C 1
ATOM 519 O O . ASP A 1 67 ? -9.661 -4.718 4.152 1.00 88.62 67 ASP A O 1
ATOM 523 N N . PRO A 1 68 ? -9.273 -4.174 6.308 1.00 91.25 68 PRO A N 1
ATOM 524 C CA . PRO A 1 68 ? -8.492 -2.985 5.988 1.00 91.25 68 PRO A CA 1
ATOM 525 C C . PRO A 1 68 ? -7.279 -3.288 5.102 1.00 91.25 68 PRO A C 1
ATOM 527 O O . PRO A 1 68 ? -6.942 -2.469 4.240 1.00 91.25 68 PRO A O 1
ATOM 530 N N . TYR A 1 69 ? -6.659 -4.463 5.269 1.00 91.31 69 TYR A N 1
ATOM 531 C CA . TYR A 1 69 ? -5.520 -4.899 4.464 1.00 91.31 69 TYR A CA 1
ATOM 532 C C . TYR A 1 69 ? -5.903 -5.045 2.993 1.00 91.31 69 TYR A C 1
ATOM 534 O O . TYR A 1 69 ? -5.285 -4.425 2.118 1.00 91.31 69 TYR A O 1
ATOM 542 N N . ASP A 1 70 ? -6.974 -5.788 2.717 1.00 90.38 70 ASP A N 1
ATOM 543 C CA . ASP A 1 70 ? -7.487 -5.991 1.365 1.00 90.38 70 ASP A CA 1
ATOM 544 C C . ASP A 1 70 ? -7.908 -4.680 0.705 1.00 90.38 70 ASP A C 1
ATOM 546 O O . ASP A 1 70 ? -7.617 -4.445 -0.475 1.00 90.38 70 ASP A O 1
ATOM 550 N N . ARG A 1 71 ? -8.538 -3.769 1.453 1.00 91.94 71 ARG A N 1
ATOM 551 C CA . ARG A 1 71 ? -8.925 -2.467 0.900 1.00 91.94 71 ARG A CA 1
ATOM 552 C C . ARG A 1 71 ? -7.708 -1.594 0.591 1.00 91.94 71 ARG A C 1
ATOM 554 O O . ARG A 1 71 ? -7.660 -0.985 -0.482 1.00 91.94 71 ARG A O 1
ATOM 561 N N . THR A 1 72 ? -6.685 -1.576 1.449 1.00 94.44 72 THR A N 1
ATOM 562 C CA . THR A 1 72 ? -5.418 -0.905 1.117 1.00 94.44 72 THR A CA 1
ATOM 563 C C . THR A 1 72 ? -4.751 -1.547 -0.103 1.00 94.44 72 THR A C 1
ATOM 565 O O . THR A 1 72 ? -4.296 -0.818 -0.990 1.00 94.44 72 THR A O 1
ATOM 568 N N . ARG A 1 73 ? -4.761 -2.881 -0.230 1.00 92.06 73 ARG A N 1
ATOM 569 C CA . ARG A 1 73 ? -4.246 -3.590 -1.417 1.00 92.06 73 ARG A CA 1
ATOM 570 C C . ARG A 1 73 ? -4.979 -3.206 -2.696 1.00 92.06 73 ARG A C 1
ATOM 572 O O . ARG A 1 73 ? -4.335 -2.951 -3.714 1.00 92.06 73 ARG A O 1
ATOM 579 N N . GLN A 1 74 ? -6.305 -3.103 -2.663 1.00 91.81 74 GLN A N 1
ATOM 580 C CA . GLN A 1 74 ? -7.089 -2.651 -3.815 1.00 91.81 74 GLN A CA 1
ATOM 581 C C . GLN A 1 74 ? -6.723 -1.218 -4.222 1.00 91.81 74 GLN A C 1
ATOM 583 O O . GLN A 1 74 ? -6.604 -0.920 -5.418 1.00 91.81 74 GLN A O 1
ATOM 588 N N . TYR A 1 75 ? -6.485 -0.330 -3.250 1.00 94.00 75 TYR A N 1
ATOM 589 C CA . TYR A 1 75 ? -6.021 1.029 -3.527 1.00 94.00 75 TYR A CA 1
ATOM 590 C C . TYR A 1 75 ? -4.593 1.073 -4.081 1.00 94.00 75 TYR A C 1
ATOM 592 O O . TYR A 1 75 ? -4.351 1.856 -5.003 1.00 94.00 75 TYR A O 1
ATOM 600 N N . LEU A 1 76 ? -3.679 0.222 -3.600 1.00 93.25 76 LEU A N 1
ATOM 601 C CA . LEU A 1 76 ? -2.337 0.055 -4.174 1.00 93.25 76 LEU A CA 1
ATOM 602 C C . LEU A 1 76 ? -2.420 -0.395 -5.637 1.00 93.25 76 LEU A C 1
ATOM 604 O O . LEU A 1 76 ? -1.859 0.261 -6.515 1.00 93.25 76 LEU A O 1
ATOM 608 N N . ALA A 1 77 ? -3.171 -1.464 -5.910 1.00 91.88 77 ALA A N 1
ATOM 609 C CA . ALA A 1 77 ? -3.351 -2.020 -7.248 1.00 91.88 77 ALA A CA 1
ATOM 610 C C . ALA A 1 77 ? -3.953 -0.991 -8.211 1.00 91.88 77 ALA A C 1
ATOM 612 O O . ALA A 1 77 ? -3.421 -0.749 -9.295 1.00 91.88 77 ALA A O 1
ATOM 613 N N . SER A 1 78 ? -5.029 -0.326 -7.789 1.00 90.69 78 SER A N 1
ATOM 614 C CA . SER A 1 78 ? -5.713 0.675 -8.607 1.00 90.69 78 SER A CA 1
ATOM 615 C C . SER A 1 78 ? -4.869 1.936 -8.803 1.00 90.69 78 SER A C 1
ATOM 617 O O . SER A 1 78 ? -4.901 2.544 -9.871 1.00 90.69 78 SER A O 1
ATOM 619 N N . GLY A 1 79 ? -4.119 2.363 -7.783 1.00 89.88 79 GLY A N 1
ATOM 620 C CA . GLY A 1 79 ? -3.197 3.495 -7.871 1.00 89.88 79 GLY A CA 1
ATOM 621 C C . GLY A 1 79 ? -2.045 3.214 -8.833 1.00 89.88 79 GLY A C 1
ATOM 622 O O . GLY A 1 79 ? -1.770 4.025 -9.719 1.00 89.88 79 GLY A O 1
ATOM 623 N N . PHE A 1 80 ? -1.437 2.033 -8.716 1.00 88.56 80 PHE A N 1
ATOM 624 C CA . PHE A 1 80 ? -0.373 1.581 -9.603 1.00 88.56 80 PHE A CA 1
ATOM 625 C C . PHE A 1 80 ? -0.858 1.433 -11.048 1.00 88.56 80 PHE A C 1
ATOM 627 O O . PHE A 1 80 ? -0.222 1.958 -11.958 1.00 88.56 80 PHE A O 1
ATOM 634 N N . ALA A 1 81 ? -2.012 0.795 -11.265 1.00 86.44 81 ALA A N 1
ATOM 635 C CA . ALA A 1 81 ? -2.602 0.626 -12.589 1.00 86.44 81 ALA A CA 1
ATOM 636 C C . ALA A 1 81 ? -2.903 1.975 -13.260 1.00 86.44 81 ALA A C 1
ATOM 638 O O . ALA A 1 81 ? -2.499 2.195 -14.398 1.00 86.44 81 ALA A O 1
ATOM 639 N N . ARG A 1 82 ? -3.515 2.929 -12.541 1.00 82.69 82 ARG A N 1
ATOM 640 C CA . ARG A 1 82 ? -3.746 4.290 -13.061 1.00 82.69 82 ARG A CA 1
ATOM 641 C C . ARG A 1 82 ? -2.437 5.001 -13.406 1.00 82.69 82 ARG A C 1
ATOM 643 O O . ARG A 1 82 ? -2.335 5.585 -14.482 1.00 82.69 82 ARG A O 1
ATOM 650 N N . GLY A 1 83 ? -1.430 4.922 -12.535 1.00 73.00 83 GLY A N 1
ATOM 651 C CA . GLY A 1 83 ? -0.105 5.497 -12.792 1.00 73.00 83 GLY A CA 1
ATOM 652 C C . GLY A 1 83 ? 0.629 4.845 -13.970 1.00 73.00 83 GLY A C 1
ATOM 653 O O . GLY A 1 83 ? 1.377 5.520 -14.672 1.00 73.00 83 GLY A O 1
ATOM 654 N N . ALA A 1 84 ? 0.395 3.552 -14.211 1.00 66.56 84 ALA A N 1
ATOM 655 C CA . ALA A 1 84 ? 0.964 2.801 -15.325 1.00 66.56 84 ALA A CA 1
ATOM 656 C C . ALA A 1 84 ? 0.218 3.025 -16.656 1.00 66.56 84 ALA A C 1
ATOM 658 O O . ALA A 1 84 ? 0.839 2.943 -17.714 1.00 66.56 84 ALA A O 1
ATOM 659 N N . TRP A 1 85 ? -1.094 3.293 -16.622 1.00 63.06 85 TRP A N 1
ATOM 660 C CA . TRP A 1 85 ? -1.951 3.419 -17.811 1.00 63.06 85 TRP A CA 1
ATOM 661 C C . TRP A 1 85 ? -2.122 4.856 -18.312 1.00 63.06 85 TRP A C 1
ATOM 663 O O . TRP A 1 85 ? -2.253 5.071 -19.519 1.00 63.06 85 TRP A O 1
ATOM 673 N N . HIS A 1 86 ? -2.089 5.864 -17.435 1.00 56.62 86 HIS A N 1
ATOM 674 C CA . HIS A 1 86 ? -2.115 7.255 -17.878 1.00 56.62 86 HIS A CA 1
ATOM 675 C C . HIS A 1 86 ? -0.738 7.655 -18.420 1.00 56.62 86 HIS A C 1
ATOM 677 O O . HIS A 1 86 ? 0.222 7.802 -17.673 1.00 56.62 86 HIS A O 1
ATOM 683 N N . ARG A 1 87 ? -0.696 7.803 -19.748 1.00 50.06 87 ARG A N 1
ATOM 684 C CA . ARG A 1 87 ? 0.321 8.255 -20.725 1.00 50.06 87 ARG A CA 1
ATOM 685 C C . ARG A 1 87 ? 1.326 9.381 -20.318 1.00 50.06 87 ARG A C 1
ATOM 687 O O . ARG A 1 87 ? 1.729 10.163 -21.171 1.00 50.06 87 ARG A O 1
ATOM 694 N N . HIS A 1 88 ? 1.804 9.444 -19.069 1.00 45.19 88 HIS A N 1
ATOM 695 C CA . HIS A 1 88 ? 2.764 10.417 -18.517 1.00 45.19 88 HIS A CA 1
ATOM 696 C C . HIS A 1 88 ? 3.863 9.733 -17.689 1.00 45.19 88 HIS A C 1
ATOM 698 O O . HIS A 1 88 ? 3.931 9.802 -16.460 1.00 45.19 88 HIS A O 1
ATOM 704 N N . GLY A 1 89 ? 4.800 9.099 -18.386 1.00 48.09 89 GLY A N 1
ATOM 705 C CA . GLY A 1 89 ? 6.044 8.625 -17.802 1.00 48.09 89 GLY A CA 1
ATOM 706 C C . GLY A 1 89 ? 6.939 9.767 -17.306 1.00 48.09 89 GLY A C 1
ATOM 707 O O . GLY A 1 89 ? 7.880 10.139 -17.985 1.00 48.09 89 GLY A O 1
ATOM 708 N N . ARG A 1 90 ? 6.722 10.297 -16.102 1.00 51.75 90 ARG A N 1
ATOM 709 C CA . ARG A 1 90 ? 7.778 11.019 -15.351 1.00 51.75 90 ARG A CA 1
ATOM 710 C C . ARG A 1 90 ? 7.996 10.398 -13.976 1.00 51.75 90 ARG A C 1
ATOM 712 O O . ARG A 1 90 ? 9.135 10.131 -13.610 1.00 51.75 90 ARG A O 1
ATOM 719 N N . LEU A 1 91 ? 6.914 10.027 -13.290 1.00 49.25 91 LEU A N 1
ATOM 720 C CA . LEU A 1 91 ? 6.990 9.371 -11.984 1.00 49.25 91 LEU A CA 1
ATOM 721 C C . LEU A 1 91 ? 7.367 7.892 -12.050 1.00 49.25 91 LEU A C 1
ATOM 723 O O . LEU A 1 91 ? 7.994 7.443 -11.112 1.00 49.25 91 LEU A O 1
ATOM 727 N N . LEU A 1 92 ? 7.073 7.158 -13.133 1.00 51.53 92 LEU A N 1
ATOM 728 C CA . LEU A 1 92 ? 7.496 5.755 -13.336 1.00 51.53 92 LEU A CA 1
ATOM 729 C C . LEU A 1 92 ? 8.591 5.596 -14.410 1.00 51.53 92 LEU A C 1
ATOM 731 O O . LEU A 1 92 ? 9.014 4.486 -14.707 1.00 51.53 92 LEU A O 1
ATOM 735 N N . ARG A 1 93 ? 9.100 6.699 -14.981 1.00 54.56 93 ARG A N 1
ATOM 736 C CA . ARG A 1 93 ? 10.089 6.677 -16.083 1.00 54.56 93 ARG A CA 1
ATOM 737 C C . ARG A 1 93 ? 11.535 6.404 -15.661 1.00 54.56 93 ARG A C 1
ATOM 739 O O . ARG A 1 93 ? 12.413 6.388 -16.516 1.00 54.56 93 ARG A O 1
ATOM 746 N N . ARG A 1 94 ? 11.803 6.196 -14.365 1.00 61.41 94 ARG A N 1
ATOM 747 C CA . ARG A 1 94 ? 13.099 5.608 -13.956 1.00 61.41 94 ARG A CA 1
ATOM 748 C C . ARG A 1 94 ? 12.988 4.130 -14.252 1.00 61.41 94 ARG A C 1
ATOM 750 O O . ARG A 1 94 ? 11.996 3.512 -13.863 1.00 61.41 94 ARG A O 1
ATOM 757 N N . ARG A 1 95 ? 14.002 3.634 -14.953 1.00 68.31 95 ARG A N 1
ATOM 758 C CA . ARG A 1 95 ? 14.201 2.223 -15.243 1.00 68.31 95 ARG A CA 1
ATOM 759 C C . ARG A 1 95 ? 14.042 1.424 -13.940 1.00 68.31 95 ARG A C 1
ATOM 761 O O . ARG A 1 95 ? 14.532 1.899 -12.912 1.00 68.31 95 ARG A O 1
ATOM 768 N N . PRO A 1 96 ? 13.355 0.269 -13.974 1.00 73.81 96 PRO A N 1
ATOM 769 C CA . PRO A 1 96 ? 13.337 -0.657 -12.850 1.00 73.81 96 PRO A CA 1
ATOM 770 C C . PRO A 1 96 ? 14.746 -0.874 -12.306 1.00 73.81 96 PRO A C 1
ATOM 772 O O . PRO A 1 96 ? 15.709 -0.897 -13.082 1.00 73.81 96 PRO A O 1
ATOM 775 N N . HIS A 1 97 ? 14.870 -1.007 -10.988 1.00 77.81 97 HIS A N 1
ATOM 776 C CA . HIS A 1 97 ? 16.175 -1.239 -10.389 1.00 77.81 97 HIS A CA 1
ATOM 777 C C . HIS A 1 97 ? 16.688 -2.618 -10.839 1.00 77.81 97 HIS A C 1
ATOM 779 O O . HIS A 1 97 ? 15.921 -3.577 -10.770 1.00 77.81 97 HIS A O 1
ATOM 785 N N . PRO A 1 98 ? 17.944 -2.763 -11.302 1.00 77.31 98 PRO A N 1
ATOM 786 C CA . PRO A 1 98 ? 18.446 -4.039 -11.819 1.00 77.31 98 PRO A CA 1
ATOM 787 C C . PRO A 1 98 ? 18.421 -5.167 -10.775 1.00 77.31 98 PRO A C 1
ATOM 789 O O . PRO A 1 98 ? 18.274 -6.323 -11.153 1.00 77.31 98 PRO A O 1
ATOM 792 N N . GLY A 1 99 ? 18.502 -4.831 -9.482 1.00 78.31 99 GLY A N 1
ATOM 793 C CA . GLY A 1 99 ? 18.337 -5.776 -8.372 1.00 78.31 99 GLY A CA 1
ATOM 794 C C . GLY A 1 99 ? 16.885 -6.085 -7.982 1.00 78.31 99 GLY A C 1
ATOM 795 O O . GLY A 1 99 ? 16.665 -6.891 -7.086 1.00 78.31 99 GLY A O 1
ATOM 796 N N . SER A 1 100 ? 15.880 -5.464 -8.614 1.00 83.19 100 SER A N 1
ATOM 797 C CA . SER A 1 100 ? 14.482 -5.796 -8.328 1.00 83.19 100 SER A CA 1
ATOM 798 C C . SER A 1 100 ? 14.120 -7.144 -8.965 1.00 83.19 100 SER A C 1
ATOM 800 O O . SER A 1 100 ? 14.311 -7.313 -10.174 1.00 83.19 100 SER A O 1
ATOM 802 N N . PRO A 1 101 ? 13.525 -8.089 -8.212 1.00 83.00 101 PRO A N 1
ATOM 803 C CA . PRO A 1 101 ? 13.192 -9.416 -8.736 1.00 83.00 101 PRO A CA 1
ATOM 804 C C . PRO A 1 101 ? 12.202 -9.357 -9.906 1.00 83.00 101 PRO A C 1
ATOM 806 O O . PRO A 1 101 ? 12.179 -10.244 -10.755 1.00 83.00 101 PRO A O 1
ATOM 809 N N . LEU A 1 102 ? 11.409 -8.284 -9.991 1.00 85.31 102 LEU A N 1
ATOM 810 C CA . LEU A 1 102 ? 10.398 -8.090 -11.027 1.00 85.31 102 LEU A CA 1
ATOM 811 C C . LEU A 1 102 ? 10.827 -7.072 -12.102 1.00 85.31 102 LEU A C 1
ATOM 813 O O . LEU A 1 102 ? 10.006 -6.646 -12.915 1.00 85.31 102 LEU A O 1
ATOM 817 N N . ALA A 1 103 ? 12.108 -6.683 -12.148 1.00 82.56 103 ALA A N 1
ATOM 818 C CA . ALA A 1 103 ? 12.617 -5.649 -13.056 1.00 82.56 103 ALA A CA 1
ATOM 819 C C . ALA A 1 103 ? 12.396 -5.948 -14.547 1.00 82.56 103 ALA A C 1
ATOM 821 O O . ALA A 1 103 ? 12.240 -5.023 -15.344 1.00 82.56 103 ALA A O 1
ATOM 822 N N . ARG A 1 104 ? 12.394 -7.234 -14.923 1.00 85.19 104 ARG A N 1
ATOM 823 C CA . ARG A 1 104 ? 12.228 -7.695 -16.313 1.00 85.19 104 ARG A CA 1
ATOM 824 C C . ARG A 1 104 ? 10.775 -7.723 -16.785 1.00 85.19 104 ARG A C 1
ATOM 826 O O . ARG A 1 104 ? 10.536 -7.868 -17.976 1.00 85.19 104 ARG A O 1
ATOM 833 N N . LEU A 1 105 ? 9.827 -7.589 -15.863 1.00 86.19 105 LEU A N 1
ATOM 834 C CA . LEU A 1 105 ? 8.404 -7.674 -16.152 1.00 86.19 105 LEU A CA 1
ATOM 835 C C . LEU A 1 105 ? 7.833 -6.304 -16.502 1.00 86.19 105 LEU A C 1
ATOM 837 O O . LEU A 1 105 ? 8.199 -5.280 -15.913 1.00 86.19 105 LEU A O 1
ATOM 841 N N . SER A 1 106 ? 6.864 -6.293 -17.410 1.00 84.88 106 SER A N 1
ATOM 842 C CA . SER A 1 106 ? 6.026 -5.127 -17.653 1.00 84.88 106 SER A CA 1
ATOM 843 C C . SER A 1 106 ? 5.207 -4.779 -16.401 1.00 84.88 106 SER A C 1
ATOM 845 O O . SER A 1 106 ? 4.901 -5.652 -15.583 1.00 84.88 106 SER A O 1
ATOM 847 N N . PRO A 1 107 ? 4.774 -3.515 -16.238 1.00 84.44 107 PRO A N 1
ATOM 848 C CA . PRO A 1 107 ? 3.907 -3.129 -15.126 1.00 84.44 107 PRO A CA 1
ATOM 849 C C . PRO A 1 107 ? 2.662 -4.020 -14.981 1.00 84.44 107 PRO A C 1
ATOM 851 O O . PRO A 1 107 ? 2.274 -4.362 -13.868 1.00 84.44 107 PRO A O 1
ATOM 854 N N . ARG A 1 108 ? 2.055 -4.449 -16.096 1.00 84.88 108 ARG A N 1
ATOM 855 C CA . ARG A 1 108 ? 0.876 -5.326 -16.075 1.00 84.88 108 ARG A CA 1
ATOM 856 C C . ARG A 1 108 ? 1.206 -6.718 -15.535 1.00 84.88 108 ARG A C 1
ATOM 858 O O . ARG A 1 108 ? 0.455 -7.226 -14.710 1.00 84.88 108 ARG A O 1
ATOM 865 N N . GLU A 1 109 ? 2.308 -7.318 -15.974 1.00 87.81 109 GLU A N 1
ATOM 866 C CA . GLU A 1 109 ? 2.742 -8.638 -15.494 1.00 87.81 109 GLU A CA 1
ATOM 867 C C . GLU A 1 109 ? 3.083 -8.600 -14.005 1.00 87.81 109 GLU A C 1
ATOM 869 O O . GLU A 1 109 ? 2.662 -9.484 -13.263 1.00 87.81 109 GLU A O 1
ATOM 874 N N . ARG A 1 110 ? 3.754 -7.535 -13.541 1.00 89.44 110 ARG A N 1
ATOM 875 C CA . ARG A 1 110 ? 4.007 -7.327 -12.107 1.00 89.44 110 ARG A CA 1
ATOM 876 C C . ARG A 1 110 ? 2.720 -7.253 -11.307 1.00 89.44 110 ARG A C 1
ATOM 878 O O . ARG A 1 110 ? 2.612 -7.901 -10.275 1.00 89.44 110 ARG A O 1
ATOM 885 N N . LEU A 1 111 ? 1.742 -6.491 -11.795 1.00 86.31 111 LEU A N 1
ATOM 886 C CA . LEU A 1 111 ? 0.446 -6.371 -11.138 1.00 86.31 111 LEU A CA 1
ATOM 887 C C . LEU A 1 111 ? -0.242 -7.734 -11.011 1.00 86.31 111 LEU A C 1
ATOM 889 O O . LEU A 1 111 ? -0.700 -8.082 -9.929 1.00 86.31 111 LEU A O 1
ATOM 893 N N . VAL A 1 112 ? -0.290 -8.516 -12.092 1.00 88.38 112 VAL A N 1
ATOM 894 C CA . VAL A 1 112 ? -0.903 -9.851 -12.067 1.00 88.38 112 VAL A CA 1
ATOM 895 C C . VAL A 1 112 ? -0.165 -10.773 -11.096 1.00 88.38 112 VAL A C 1
ATOM 897 O O . VAL A 1 112 ? -0.809 -11.398 -10.261 1.00 88.38 112 VAL A O 1
ATOM 900 N N . LEU A 1 113 ? 1.167 -10.830 -11.159 1.00 88.44 113 LEU A N 1
ATOM 901 C CA . LEU A 1 113 ? 1.960 -11.724 -10.313 1.00 88.44 113 LEU A CA 1
ATOM 902 C C . LEU A 1 113 ? 1.876 -11.364 -8.829 1.00 88.44 113 LEU A C 1
ATOM 904 O O . LEU A 1 113 ? 1.621 -12.240 -8.008 1.00 88.44 113 LEU A O 1
ATOM 908 N N . VAL A 1 114 ? 2.021 -10.086 -8.476 1.00 86.31 114 VAL A N 1
ATOM 909 C CA . VAL A 1 114 ? 1.934 -9.639 -7.077 1.00 86.31 114 VAL A CA 1
ATOM 910 C C . VAL A 1 114 ? 0.540 -9.899 -6.503 1.00 86.31 114 VAL A C 1
ATOM 912 O O . VAL A 1 114 ? 0.413 -10.309 -5.354 1.00 86.31 114 VAL A O 1
ATOM 915 N N . LEU A 1 115 ? -0.517 -9.712 -7.299 1.00 82.88 115 LEU A N 1
ATOM 916 C CA . LEU A 1 115 ? -1.880 -9.976 -6.839 1.00 82.88 115 LEU A CA 1
ATOM 917 C C . LEU A 1 115 ? -2.215 -11.466 -6.730 1.00 82.88 115 LEU A C 1
ATOM 919 O O . LEU A 1 115 ? -3.074 -11.814 -5.928 1.00 82.88 115 LEU A O 1
ATOM 923 N N . ARG A 1 116 ? -1.589 -12.329 -7.537 1.00 83.25 116 ARG A N 1
ATOM 924 C CA . ARG A 1 116 ? -1.960 -13.750 -7.632 1.00 83.25 116 ARG A CA 1
ATOM 925 C C . ARG A 1 116 ? -1.050 -14.706 -6.872 1.00 83.25 116 ARG A C 1
ATOM 927 O O . ARG A 1 116 ? -1.530 -15.766 -6.501 1.00 83.25 116 ARG A O 1
ATOM 934 N N . LEU A 1 117 ? 0.227 -14.373 -6.691 1.00 74.25 117 LEU A N 1
ATOM 935 C CA . LEU A 1 117 ? 1.237 -15.343 -6.254 1.00 74.25 117 LEU A CA 1
ATOM 936 C C . LEU A 1 117 ? 1.964 -14.954 -4.964 1.00 74.25 117 LEU A C 1
ATOM 938 O O . LEU A 1 117 ? 2.412 -15.832 -4.244 1.00 74.25 117 LEU A O 1
ATOM 942 N N . TYR A 1 118 ? 2.122 -13.660 -4.683 1.00 62.72 118 TYR A N 1
ATOM 943 C CA . TYR A 1 118 ? 3.045 -13.213 -3.631 1.00 62.72 118 TYR A CA 1
ATOM 944 C C . TYR A 1 118 ? 2.381 -12.944 -2.271 1.00 62.72 118 TYR A C 1
ATOM 946 O O . TYR A 1 118 ? 3.051 -12.771 -1.264 1.00 62.72 118 TYR A O 1
ATOM 954 N N . GLU A 1 119 ? 1.058 -12.871 -2.242 1.00 61.69 119 GLU A N 1
ATOM 955 C CA . GLU A 1 119 ? 0.295 -12.350 -1.103 1.00 61.69 119 GLU A CA 1
ATOM 956 C C . GLU A 1 119 ? -0.956 -13.211 -0.842 1.00 61.69 119 GLU A C 1
ATOM 958 O O . GLU A 1 119 ? -2.019 -12.672 -0.513 1.00 61.69 119 GLU A O 1
ATOM 963 N N . GLY A 1 120 ? -0.849 -14.512 -1.134 1.00 56.53 120 GLY A N 1
ATOM 964 C CA . GLY A 1 120 ? -1.846 -15.545 -0.84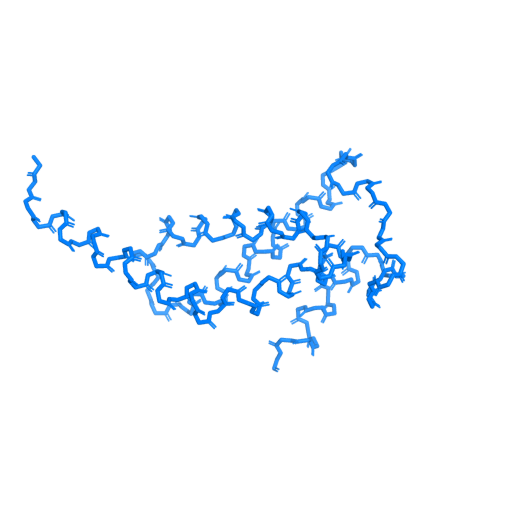6 1.00 56.53 120 GLY A CA 1
ATOM 965 C C . GLY A 1 120 ? -1.419 -16.409 0.329 1.00 56.53 120 GLY A C 1
ATOM 966 O O . GLY A 1 120 ? -0.193 -16.489 0.572 1.00 56.53 120 GLY A O 1
#